Protein 4K0U (pdb70)

Organism: Dickeya dadantii (strain 3937) (NCBI:txid198628)

Solvent-accessible surface area: 6040 Å² total; per-residue (Å²): 124,78,17,106,71,19,20,43,12,0,0,2,0,9,1,0,0,38,6,0,54,61,38,24,133,61,109,101,18,43,85,48,35,22,0,43,116,0,0,50,61,19,0,87,150,94,70,26,94,41,54,140,15,148,59,2,66,112,57,4,63,85,32,12,71,15,2,77,163,30,72,39,87,102,80,67,2,14,80,26,0,58,194,46,0,70,64,0,17,88,34,12,210,131,76,201,28,29,158,120,0,26,56,18,2,63,66,13,81,165

Secondary structure (DSSP, 8-state):
--HHHHHHHHHHHHHHHHHHHHTS--TTS--HHHHHHHHHHHHHHTT--GGG-TTHHHHHHHHHHHHHTS-S-HHHHHHHHHHHTHHHHHHHTT-/-HHHHHHHHHHHH--

InterPro domains:
  IPR005699 Chaperone lipoprotein, PulS/OutS [TIGR01004] (12-129)
  IPR019114 Chaperone lipoprotein, PulS/OutS-like [PF09691] (18-127)
  IPR038432 PulS/OutS-like superfamily [G3DSA:1.20.58.1630] (38-133)

Foldseek 3Di:
DDPVVLLVVLLVLLLLLVLCVPLVVPVVDDDSVLSNVLSLVVCVVVVHDCVPNPCNSVVSVVVNVCVVVVPPDSVVSNVVSVPPNVVSRVSSVPD/DVVVVVVVVVVVVPD

Sequence (110 aa):
VPANEQISQLASLVAASKYLRVQCERSDLPDDGTILKTAVNVAVQKGWDTGRYQSLPQLSENLYQGLLKDGTPKATQCSSFNRTMTPFLDAMRTVRTFRQVQSSISDFYD

B-factor: mean 51.78, std 19.13, range [22.15, 130.84]

CATH classification: 1.20.58.1630

GO terms:
  GO:0009279 cell outer membrane (C, IDA)
  GO:0016485 protein processing (P, IDA)
  GO:0016485 protein processing (P, IMP)

Nearest PDB structures (foldseek):
  4k0u-assembly1_A  TM=1.011E+00  e=1.714E-13  Dickeya dadantii 3937
  4a56-assembly1_A-2  TM=9.597E-01  e=1.190E-06  Klebsiella oxytoca
  6hcg-assembly1_P  TM=9.494E-01  e=1.650E-06  Klebsiella pneumoniae
  3sol-assembly1_A  TM=9.370E-01  e=1.628E-05  Escherichia coli O157:H7

Structure (mmCIF, N/CA/C/O backbone):
data_4K0U
#
_entry.id   4K0U
#
_cell.length_a   53.602
_cell.length_b   53.602
_cell.length_c   142.441
_cell.angle_alpha   90.00
_cell.angle_beta   90.00
_cell.angle_gamma   120.00
#
_symmetry.space_group_name_H-M   'P 65 2 2'
#
loop_
_entity.id
_entity.type
_entity.pdbx_description
1 polymer 'Lipoprotein OutS'
2 polymer 'Type II secretion system protein D'
3 water water
#
loop_
_atom_site.group_PDB
_atom_site.id
_atom_site.type_symbol
_atom_site.label_atom_id
_atom_site.label_alt_id
_atom_site.label_comp_id
_atom_site.label_asym_id
_atom_site.label_entity_id
_atom_site.label_seq_id
_atom_site.pdbx_PDB_ins_code
_atom_site.Cartn_x
_atom_site.Cartn_y
_atom_site.Cartn_z
_atom_site.occupancy
_atom_site.B_iso_or_equiv
_atom_site.auth_seq_id
_atom_site.auth_comp_id
_atom_site.auth_asym_id
_atom_site.auth_atom_id
_atom_site.pdbx_PDB_model_num
ATOM 1 N N . VAL A 1 11 ? 2.494 -33.388 3.540 1.00 101.19 38 VAL A N 1
ATOM 2 C CA . VAL A 1 11 ? 2.238 -31.933 3.247 1.00 91.25 38 VAL A CA 1
ATOM 3 C C . VAL A 1 11 ? 1.826 -31.731 1.770 1.00 79.33 38 VAL A C 1
ATOM 4 O O . VAL A 1 11 ? 2.658 -31.398 0.935 1.00 74.72 38 VAL A O 1
ATOM 8 N N . PRO A 1 12 ? 0.527 -31.937 1.449 1.00 79.19 39 PRO A N 1
ATOM 9 C CA . PRO A 1 12 ? 0.084 -32.000 0.044 1.00 81.35 39 PRO A CA 1
ATOM 10 C C . PRO A 1 12 ? 0.218 -30.662 -0.713 1.00 87.31 39 PRO A C 1
ATOM 11 O O . PRO A 1 12 ? 0.085 -29.585 -0.115 1.00 90.68 39 PRO A O 1
ATOM 15 N N . ALA A 1 13 ? 0.475 -30.739 -2.016 1.00 82.08 40 ALA A N 1
AT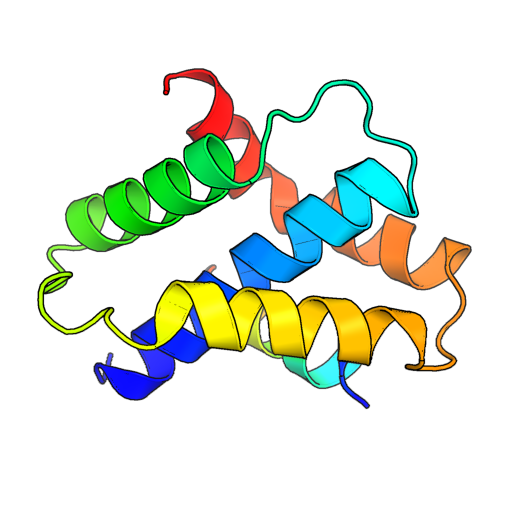OM 16 C CA . ALA A 1 13 ? 0.837 -29.553 -2.810 1.00 84.64 40 ALA A CA 1
ATOM 17 C C . ALA A 1 13 ? -0.120 -28.369 -2.656 1.00 81.73 40 ALA A C 1
ATOM 18 O O . ALA A 1 13 ? 0.304 -27.217 -2.570 1.00 76.38 40 ALA A O 1
ATOM 20 N N . ASN A 1 14 ? -1.411 -28.656 -2.635 1.00 79.76 41 ASN A N 1
ATOM 21 C CA . ASN A 1 14 ? -2.418 -27.599 -2.562 1.00 77.81 41 ASN A CA 1
ATOM 22 C C . ASN A 1 14 ? -2.393 -26.851 -1.228 1.00 73.00 41 ASN A C 1
ATOM 23 O O . ASN A 1 14 ? -2.710 -25.658 -1.160 1.00 66.28 41 ASN A O 1
ATOM 28 N N . GLU A 1 15 ? -1.995 -27.547 -0.172 1.00 69.01 42 GLU A N 1
ATOM 29 C CA . GLU A 1 15 ? -1.881 -26.921 1.137 1.00 72.47 42 GLU A CA 1
ATOM 30 C C . GLU A 1 15 ? -0.553 -26.192 1.221 1.00 60.69 42 GLU A C 1
ATOM 31 O O . GLU A 1 15 ? -0.452 -25.121 1.820 1.00 65.04 42 GLU A O 1
ATOM 37 N N . GLN A 1 16 ? 0.469 -26.762 0.612 1.00 54.63 43 GLN A N 1
ATOM 38 C CA . GLN A 1 16 ? 1.710 -26.045 0.488 1.00 53.28 43 GLN A CA 1
ATOM 39 C C . GLN A 1 16 ? 1.408 -24.643 -0.085 1.00 54.29 43 GLN A C 1
ATOM 40 O O . GLN A 1 16 ? 1.952 -23.644 0.388 1.00 48.02 43 GLN A O 1
ATOM 46 N N . ILE A 1 17 ? 0.530 -24.596 -1.095 1.00 49.77 44 ILE A N 1
ATOM 47 C CA . ILE A 1 17 ? 0.186 -23.355 -1.808 1.00 51.34 44 ILE A CA 1
ATOM 48 C C . ILE A 1 17 ? -0.657 -22.432 -0.943 1.00 45.47 44 ILE A C 1
ATOM 49 O O . ILE A 1 17 ? -0.393 -21.239 -0.905 1.00 45.40 44 ILE A O 1
ATOM 54 N N . SER A 1 18 ? -1.686 -22.954 -0.285 1.00 42.65 45 SER A N 1
ATOM 55 C CA . SER A 1 18 ? -2.463 -22.138 0.650 1.00 45.67 45 SER A CA 1
ATOM 56 C C . SER A 1 18 ? -1.603 -21.458 1.732 1.00 41.45 45 SER A C 1
ATOM 57 O O . SER A 1 18 ? -1.808 -20.297 2.105 1.00 41.78 45 SER A O 1
ATOM 60 N N . GLN A 1 19 ? -0.677 -22.240 2.264 1.00 41.80 46 GLN A N 1
ATOM 61 C CA . GLN A 1 19 ? 0.163 -21.812 3.346 1.00 44.56 46 GLN A CA 1
ATOM 62 C C . GLN A 1 19 ? 1.063 -20.690 2.850 1.00 46.59 46 GLN A C 1
ATOM 63 O O . GLN A 1 19 ? 1.002 -19.566 3.380 1.00 48.17 46 GLN A O 1
ATOM 69 N N . LEU A 1 20 ? 1.860 -20.985 1.817 1.00 45.06 47 LEU A N 1
ATOM 70 C CA . LEU A 1 20 ? 2.765 -19.987 1.220 1.00 45.41 47 LEU A CA 1
ATOM 71 C C . LEU A 1 20 ? 2.030 -18.732 0.781 1.00 38.25 47 LEU A C 1
ATOM 72 O O . LEU A 1 20 ? 2.491 -17.605 1.016 1.00 43.30 47 LEU A O 1
ATOM 77 N N . ALA A 1 21 ? 0.868 -18.900 0.171 1.00 42.51 48 ALA A N 1
ATOM 78 C CA . ALA A 1 21 ? 0.085 -17.725 -0.276 1.00 40.79 48 ALA A CA 1
ATOM 79 C C . ALA A 1 21 ? -0.425 -16.892 0.899 1.00 45.03 48 ALA A C 1
ATOM 80 O O . ALA A 1 21 ? -0.667 -15.671 0.773 1.00 41.86 48 ALA A O 1
ATOM 82 N N . SER A 1 22 ? -0.678 -17.585 2.009 1.00 40.24 49 SER A N 1
ATOM 83 C CA . SER A 1 22 ? -1.065 -16.905 3.231 1.00 38.90 49 SER A CA 1
ATOM 84 C C . SER A 1 22 ? 0.087 -16.061 3.761 1.00 32.61 49 SER A C 1
ATOM 85 O O . SER A 1 22 ? -0.110 -14.928 4.189 1.00 37.40 49 SER A O 1
ATOM 88 N N . LEU A 1 23 ? 1.301 -16.582 3.681 1.00 32.81 50 LEU A N 1
ATOM 89 C CA . LEU A 1 23 ? 2.482 -15.835 4.117 1.00 31.94 50 LEU A CA 1
ATOM 90 C C . LEU A 1 23 ? 2.770 -14.668 3.227 1.00 33.15 50 LEU A C 1
ATOM 91 O O . LEU A 1 23 ? 3.193 -13.562 3.648 1.00 28.07 50 LEU A O 1
ATOM 96 N N . VAL A 1 24 ? 2.558 -14.904 1.933 1.00 38.36 51 VAL A N 1
ATOM 97 C CA . VAL A 1 24 ? 2.734 -13.809 0.966 1.00 34.63 51 VAL A CA 1
ATOM 98 C C . VAL A 1 24 ? 1.691 -12.728 1.183 1.00 30.48 51 VAL A C 1
ATOM 99 O O . VAL A 1 24 ? 2.032 -11.560 1.209 1.00 31.28 51 VAL A O 1
ATOM 103 N N . ALA A 1 25 ? 0.412 -13.107 1.281 1.00 31.88 52 ALA A N 1
ATOM 104 C CA . ALA A 1 25 ? -0.653 -12.140 1.446 1.00 29.10 52 ALA A CA 1
ATOM 105 C C . ALA A 1 25 ? -0.488 -11.320 2.744 1.00 32.79 52 ALA A C 1
ATOM 106 O O . ALA A 1 25 ? -0.683 -10.071 2.758 1.00 33.90 52 ALA A O 1
ATOM 108 N N . ALA A 1 26 ? -0.103 -12.008 3.831 1.00 32.09 53 ALA A N 1
ATOM 109 C CA . ALA A 1 26 ? 0.046 -11.336 5.148 1.00 30.83 53 ALA A CA 1
ATOM 110 C C . ALA A 1 26 ? 1.212 -10.348 5.135 1.00 29.13 53 ALA A C 1
ATOM 111 O O . ALA A 1 26 ? 1.145 -9.254 5.722 1.00 32.63 53 ALA A O 1
ATOM 113 N N . SER A 1 27 ? 2.271 -10.703 4.410 1.00 29.88 54 SER A N 1
ATOM 114 C CA . SER A 1 27 ? 3.430 -9.796 4.268 1.00 32.24 54 SER A CA 1
ATOM 115 C C . SER A 1 27 ? 3.097 -8.531 3.486 1.00 36.31 54 SER A C 1
ATOM 116 O O . SER A 1 27 ? 3.605 -7.450 3.779 1.00 33.64 54 SER A O 1
ATOM 119 N N . LYS A 1 28 ? 2.227 -8.677 2.488 1.00 33.07 55 LYS A N 1
ATOM 120 C CA . LYS A 1 28 ? 1.778 -7.540 1.728 1.00 32.78 55 LYS A CA 1
ATOM 121 C C . LYS A 1 28 ? 0.858 -6.705 2.583 1.00 30.50 55 LYS A C 1
ATOM 122 O O . LYS A 1 28 ? 0.946 -5.492 2.565 1.00 28.39 55 LYS A O 1
ATOM 128 N N . TYR A 1 29 ? -0.089 -7.367 3.230 1.00 28.65 56 TYR A N 1
ATOM 129 C CA . TYR A 1 29 ? -0.900 -6.705 4.277 1.00 31.99 56 TYR A CA 1
ATOM 130 C C . TYR A 1 29 ? -0.013 -5.892 5.233 1.00 29.39 56 TYR A C 1
ATOM 131 O O . TYR A 1 29 ? -0.267 -4.706 5.486 1.00 32.76 56 TYR A O 1
ATOM 140 N N . LEU A 1 30 ? 1.041 -6.521 5.740 1.00 29.83 57 LEU A N 1
ATOM 141 C CA . LEU A 1 30 ? 1.979 -5.778 6.630 1.00 31.12 57 LEU A CA 1
ATOM 142 C C . LEU A 1 30 ? 2.538 -4.542 5.973 1.00 31.37 57 LEU A C 1
ATOM 143 O O . LEU A 1 30 ? 2.583 -3.429 6.530 1.00 30.25 57 LEU A O 1
ATOM 148 N N . ARG A 1 31 ? 2.979 -4.727 4.737 1.00 31.72 58 ARG A N 1
ATOM 149 C CA . ARG A 1 31 ? 3.646 -3.626 4.018 1.00 29.23 58 ARG A CA 1
ATOM 150 C C . ARG A 1 31 ? 2.732 -2.451 3.853 1.00 27.80 58 ARG A C 1
ATOM 151 O O . ARG A 1 31 ? 3.118 -1.267 4.108 1.00 26.87 58 ARG A O 1
ATOM 159 N N . VAL A 1 32 ? 1.503 -2.755 3.460 1.00 28.16 59 VAL A N 1
ATOM 160 C CA . VAL A 1 32 ? 0.601 -1.724 3.061 1.00 31.59 59 VAL A CA 1
ATOM 161 C C . VAL A 1 32 ? -0.336 -1.304 4.184 1.00 32.45 59 VAL A C 1
ATOM 162 O O . VAL A 1 32 ? -0.471 -0.134 4.456 1.00 32.71 59 VAL A O 1
ATOM 166 N N . GLN A 1 33 ? -1.058 -2.246 4.777 1.00 35.96 60 GLN A N 1
ATOM 167 C CA . GLN A 1 33 ? -2.016 -1.846 5.823 1.00 41.88 60 GLN A CA 1
ATOM 168 C C . GLN A 1 33 ? -1.298 -1.420 7.148 1.00 40.40 60 GLN A C 1
ATOM 169 O O . GLN A 1 33 ? -1.643 -0.404 7.775 1.00 43.25 60 GLN A O 1
ATOM 175 N N . CYS A 1 34 ? -0.273 -2.156 7.529 1.00 36.62 61 CYS A N 1
ATOM 176 C CA . CYS A 1 34 ? 0.513 -1.815 8.734 1.00 37.82 61 CYS A CA 1
ATOM 177 C C . CYS A 1 34 ? 1.746 -0.957 8.491 1.00 36.16 61 CYS A C 1
ATOM 178 O O . CYS A 1 34 ? 2.542 -0.700 9.399 1.00 36.13 61 CYS A O 1
ATOM 181 N N . GLU A 1 35 ? 1.917 -0.453 7.279 1.00 32.94 62 GLU A N 1
ATOM 182 C CA . GLU A 1 35 ? 2.987 0.448 7.009 1.00 27.06 62 GLU A CA 1
ATOM 183 C C . GLU A 1 35 ? 4.348 -0.100 7.356 1.00 25.63 62 GLU A C 1
ATOM 184 O O . GLU A 1 35 ? 5.267 0.632 7.765 1.00 26.21 62 GLU A O 1
ATOM 190 N N . ARG A 1 36 ? 4.534 -1.369 7.125 1.00 29.26 63 ARG A N 1
ATOM 191 C CA . ARG A 1 36 ? 5.874 -1.929 7.206 1.00 29.62 63 ARG A CA 1
ATOM 192 C C . ARG A 1 36 ? 6.703 -1.604 5.990 1.00 32.04 63 ARG A C 1
ATOM 193 O O . ARG A 1 36 ? 6.984 -2.485 5.169 1.00 33.91 63 ARG A O 1
ATOM 201 N N . SER A 1 37 ? 7.147 -0.348 5.970 1.00 34.86 64 SER A N 1
ATOM 202 C CA . SER A 1 37 ? 7.930 0.267 4.951 1.00 36.49 64 SER A CA 1
ATOM 203 C C . SER A 1 37 ? 9.305 -0.306 4.855 1.00 41.53 64 SER A C 1
ATOM 204 O O . SER A 1 37 ? 10.053 0.026 3.929 1.00 37.29 64 SER A O 1
ATOM 207 N N . ASP A 1 38 ? 9.625 -1.216 5.763 1.00 35.80 65 ASP A N 1
ATOM 208 C CA . ASP A 1 38 ? 10.881 -1.904 5.712 1.00 33.91 65 ASP A CA 1
ATOM 209 C C . ASP A 1 38 ? 10.831 -3.184 4.846 1.00 32.71 65 ASP A C 1
ATOM 210 O O . ASP A 1 38 ? 11.856 -3.758 4.543 1.00 29.86 65 ASP A O 1
ATOM 215 N N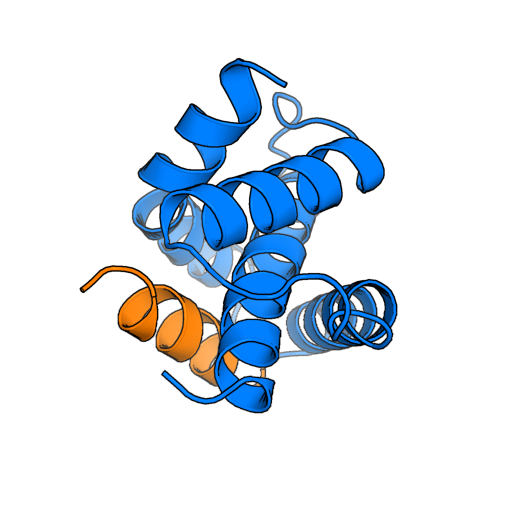 . LEU A 1 39 ? 9.641 -3.652 4.505 1.00 32.58 66 LEU A N 1
ATOM 216 C CA . LEU A 1 39 ? 9.431 -4.837 3.712 1.00 33.96 66 LEU A CA 1
ATOM 217 C C . LEU A 1 39 ? 9.515 -4.573 2.155 1.00 36.79 66 LEU A C 1
ATOM 218 O O . LEU A 1 39 ? 9.101 -3.526 1.672 1.00 30.39 66 LEU A O 1
ATOM 223 N N . PRO A 1 40 ? 10.007 -5.553 1.394 1.00 36.50 67 PRO A N 1
ATOM 224 C CA . PRO A 1 40 ? 10.250 -5.340 -0.012 1.00 39.33 67 PRO A CA 1
ATOM 225 C C . PRO A 1 40 ? 9.026 -5.631 -0.895 1.00 38.79 67 PRO A C 1
ATOM 226 O O . PRO A 1 40 ? 7.900 -5.958 -0.421 1.00 33.91 67 PRO A O 1
ATOM 230 N N . ASP A 1 41 ? 9.294 -5.557 -2.194 1.00 36.55 68 ASP A N 1
ATOM 231 C CA . ASP A 1 41 ? 8.282 -5.672 -3.256 1.00 32.88 68 ASP A CA 1
ATOM 232 C C . ASP A 1 41 ? 7.676 -7.053 -3.324 1.00 28.19 68 ASP A C 1
ATOM 233 O O . ASP A 1 41 ? 8.286 -7.956 -2.832 1.00 29.24 68 ASP A O 1
ATOM 238 N N . ASP A 1 42 ? 6.524 -7.225 -3.991 1.00 27.93 69 ASP A N 1
ATOM 239 C CA . ASP A 1 42 ? 5.832 -8.522 -4.115 1.00 28.90 69 ASP A CA 1
ATOM 240 C C . ASP A 1 42 ? 6.588 -9.625 -4.717 1.00 31.73 69 ASP A C 1
ATOM 241 O O . ASP A 1 42 ? 6.336 -10.785 -4.397 1.00 33.17 69 ASP A O 1
ATOM 246 N N . GLY A 1 43 ? 7.537 -9.297 -5.579 1.00 37.93 70 GLY A N 1
ATOM 247 C CA . GLY A 1 43 ? 8.347 -10.338 -6.230 1.00 33.84 70 GLY A CA 1
ATOM 248 C C . GLY A 1 43 ? 9.351 -10.944 -5.279 1.00 33.57 70 GLY A C 1
ATOM 249 O O . GLY A 1 43 ? 9.520 -12.141 -5.258 1.00 31.41 70 GLY A O 1
ATOM 250 N N . THR A 1 44 ? 10.020 -10.115 -4.503 1.00 32.00 71 THR A N 1
ATOM 251 C CA . THR A 1 44 ? 10.936 -10.625 -3.441 1.00 35.41 71 THR A CA 1
ATOM 252 C C . THR A 1 44 ? 10.167 -11.431 -2.391 1.00 35.50 71 THR A C 1
ATOM 253 O O . THR A 1 44 ? 10.632 -12.451 -1.879 1.00 38.88 71 THR A O 1
ATOM 257 N N . ILE A 1 45 ? 8.952 -10.974 -2.106 1.00 35.02 72 ILE A N 1
ATOM 258 C CA . ILE A 1 45 ? 8.123 -11.695 -1.190 1.00 32.97 72 ILE A CA 1
ATOM 259 C C . ILE A 1 45 ? 7.813 -13.073 -1.744 1.00 36.45 72 ILE A C 1
ATOM 260 O O . ILE A 1 45 ? 7.936 -14.062 -1.023 1.00 33.68 72 ILE A O 1
ATOM 265 N N . LEU A 1 46 ? 7.479 -13.161 -3.035 1.00 40.12 73 LEU A N 1
ATOM 266 C CA . LEU A 1 46 ? 7.227 -14.480 -3.671 1.00 38.03 73 LEU A CA 1
ATOM 267 C C . LEU A 1 46 ? 8.455 -15.388 -3.725 1.00 35.12 73 LEU A C 1
ATOM 268 O O . LEU A 1 46 ? 8.365 -16.578 -3.473 1.00 36.93 73 LEU A O 1
ATOM 273 N N . LYS A 1 47 ? 9.582 -14.808 -4.096 1.00 41.25 74 LYS A N 1
ATOM 274 C CA . LYS A 1 47 ? 10.911 -15.448 -4.045 1.00 44.53 74 LYS A CA 1
ATOM 275 C C . LYS A 1 47 ? 11.161 -16.130 -2.695 1.00 45.44 74 LYS A C 1
ATOM 276 O O . LYS A 1 47 ? 11.618 -17.272 -2.619 1.00 48.08 74 LYS A O 1
ATOM 282 N N . THR A 1 48 ? 10.879 -15.404 -1.614 1.00 45.42 75 THR A N 1
ATOM 283 C CA . THR A 1 48 ? 11.124 -15.925 -0.259 1.00 41.41 75 THR A CA 1
ATOM 284 C C . THR A 1 48 ? 10.281 -17.166 -0.027 1.00 38.71 75 THR A C 1
ATOM 285 O O . THR A 1 48 ? 10.748 -18.206 0.433 1.00 39.34 75 THR A O 1
ATOM 289 N N . ALA A 1 49 ? 9.022 -17.069 -0.384 1.00 38.84 76 ALA A N 1
ATOM 290 C CA . ALA A 1 49 ? 8.132 -18.165 -0.146 1.00 38.03 76 ALA A CA 1
ATOM 291 C C . ALA A 1 49 ? 8.614 -19.388 -0.904 1.00 42.16 76 ALA A C 1
ATOM 292 O O . ALA A 1 49 ? 8.571 -20.511 -0.431 1.00 36.10 76 ALA A O 1
ATOM 294 N N . VAL A 1 50 ? 9.050 -19.151 -2.123 1.00 45.32 77 VAL A N 1
ATOM 295 C CA . VAL A 1 50 ? 9.550 -20.241 -2.938 1.00 49.46 77 VAL A CA 1
ATOM 296 C C . VAL A 1 50 ? 10.805 -20.816 -2.323 1.00 45.26 77 VAL A C 1
ATOM 297 O O . VAL A 1 50 ? 10.939 -22.023 -2.246 1.00 48.84 77 VAL A O 1
ATOM 301 N N . ASN A 1 51 ? 11.723 -19.950 -1.893 1.00 49.39 78 ASN A N 1
ATOM 302 C CA . ASN A 1 51 ? 12.948 -20.402 -1.212 1.00 46.95 78 ASN A CA 1
ATOM 303 C C . ASN A 1 51 ? 12.652 -21.247 -0.009 1.00 51.38 78 ASN A C 1
ATOM 304 O O . ASN A 1 51 ? 13.334 -22.217 0.270 1.00 49.20 78 ASN A O 1
ATOM 309 N N . VAL A 1 52 ? 11.626 -20.822 0.705 1.00 52.16 79 VAL A N 1
ATOM 310 C CA . VAL A 1 52 ? 11.150 -21.473 1.909 1.00 59.85 79 VAL A CA 1
ATOM 311 C C . VAL A 1 52 ? 10.559 -22.882 1.635 1.00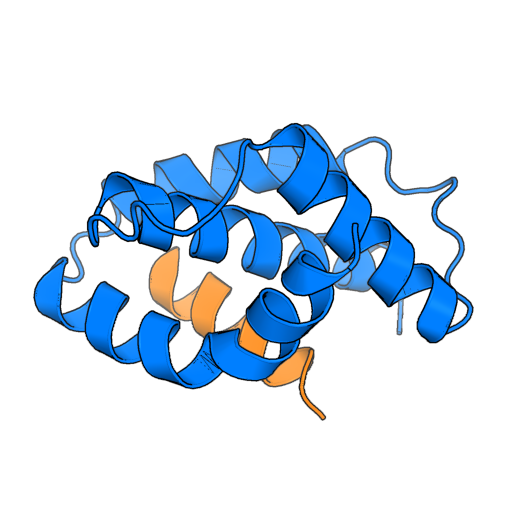 57.85 79 VAL A C 1
ATOM 312 O O . VAL A 1 52 ? 10.757 -23.824 2.392 1.00 57.76 79 VAL A O 1
ATOM 316 N N . ALA A 1 53 ? 9.830 -23.029 0.550 1.00 57.64 80 ALA A N 1
ATOM 317 C CA . ALA A 1 53 ? 9.340 -24.336 0.189 1.00 58.01 80 ALA A CA 1
ATOM 318 C C . ALA A 1 53 ? 10.531 -25.251 -0.208 1.00 61.30 80 ALA A C 1
ATOM 319 O O . ALA A 1 53 ? 10.542 -26.429 0.102 1.00 66.34 80 ALA A O 1
ATOM 321 N N . VAL A 1 54 ? 11.533 -24.703 -0.877 1.00 55.01 81 VAL A N 1
ATOM 322 C CA . VAL A 1 54 ? 12.739 -25.444 -1.232 1.00 60.52 81 VAL A CA 1
ATOM 323 C C . VAL A 1 54 ? 13.514 -25.899 0.001 1.00 68.84 81 VAL A C 1
ATOM 324 O O . VAL A 1 54 ? 13.982 -27.037 0.062 1.00 71.54 81 VAL A O 1
ATOM 328 N N . GLN A 1 55 ? 13.649 -25.013 0.982 1.00 74.75 82 GLN A N 1
ATOM 329 C CA . GLN A 1 55 ? 14.245 -25.372 2.273 1.00 78.82 82 GLN A CA 1
ATOM 330 C C . GLN A 1 55 ? 13.564 -26.596 2.839 1.00 80.98 82 GLN A C 1
ATOM 331 O O . GLN A 1 55 ? 14.157 -27.305 3.634 1.00 95.20 82 GLN A O 1
ATOM 337 N N . LYS A 1 56 ? 12.294 -26.795 2.488 1.00 78.92 83 LYS A N 1
ATOM 338 C CA . LYS A 1 56 ? 11.526 -27.948 2.939 1.00 70.04 83 LYS A CA 1
ATOM 339 C C . LYS A 1 56 ? 11.558 -29.103 1.951 1.00 69.58 83 LYS A C 1
ATOM 340 O O . LYS A 1 56 ? 10.884 -30.089 2.165 1.00 63.65 83 LYS A O 1
ATOM 346 N N . GLY A 1 57 ? 12.350 -28.986 0.886 1.00 73.90 84 GLY A N 1
ATOM 347 C CA . GLY A 1 57 ? 12.297 -29.922 -0.240 1.00 73.71 84 GLY A CA 1
ATOM 348 C C . GLY A 1 57 ? 10.889 -30.092 -0.775 1.00 75.80 84 GLY A C 1
ATOM 349 O O . GLY A 1 57 ? 10.318 -31.176 -0.689 1.00 87.68 84 GLY A O 1
ATOM 350 N N . T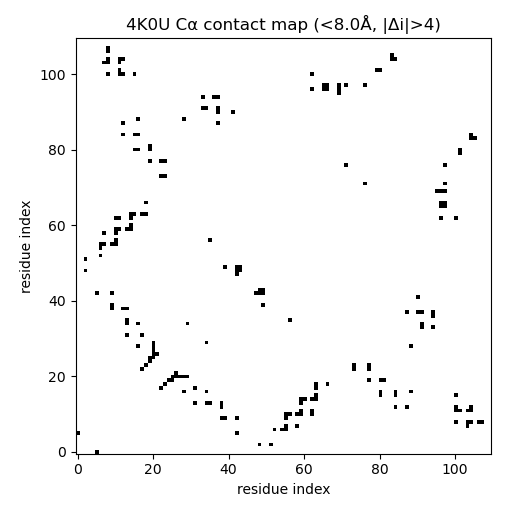RP A 1 58 ? 10.321 -29.011 -1.296 1.00 72.24 85 TRP A N 1
ATOM 351 C CA . TRP A 1 58 ? 8.983 -29.020 -1.886 1.00 71.29 85 TRP A CA 1
ATOM 352 C C . TRP A 1 58 ? 9.112 -28.721 -3.376 1.00 68.11 85 TRP A C 1
ATOM 353 O O . TRP A 1 58 ? 9.997 -27.968 -3.807 1.00 72.38 85 TRP A O 1
ATOM 364 N N . ASP A 1 59 ? 8.212 -29.300 -4.157 1.00 66.89 86 ASP A N 1
ATOM 365 C CA . ASP A 1 59 ? 8.234 -29.142 -5.599 1.00 66.84 86 ASP A CA 1
ATOM 366 C C . ASP A 1 59 ? 7.544 -27.834 -6.006 1.00 60.31 86 ASP A C 1
ATOM 367 O O . ASP A 1 59 ? 6.312 -27.717 -6.034 1.00 60.05 86 ASP A O 1
ATOM 372 N N . THR A 1 60 ? 8.345 -26.840 -6.333 1.00 57.35 87 THR A N 1
ATOM 373 C CA . THR A 1 60 ? 7.796 -25.517 -6.549 1.00 65.31 87 THR A CA 1
ATOM 374 C C . THR A 1 60 ? 7.307 -25.342 -7.970 1.00 71.80 87 THR A C 1
ATOM 375 O O . THR A 1 60 ? 6.712 -24.308 -8.331 1.00 63.57 87 THR A O 1
ATOM 379 N N . GLY A 1 61 ? 7.589 -26.366 -8.773 1.00 80.75 88 GLY A N 1
ATOM 380 C CA . GLY A 1 61 ? 7.103 -26.470 -10.129 1.00 76.61 88 GLY A CA 1
ATOM 381 C C . GLY A 1 61 ? 5.597 -26.574 -10.167 1.00 78.01 88 GLY A C 1
ATOM 382 O O . GLY A 1 61 ? 4.989 -26.327 -11.208 1.00 88.90 88 GLY A O 1
ATOM 383 N N . ARG A 1 62 ? 4.978 -26.914 -9.044 1.00 73.52 89 ARG A N 1
ATOM 384 C CA . ARG A 1 62 ? 3.515 -26.915 -8.970 1.00 72.22 89 ARG A CA 1
ATOM 385 C C . ARG A 1 62 ? 2.892 -25.578 -8.475 1.00 60.80 89 ARG A C 1
ATOM 386 O O . ARG A 1 62 ? 1.693 -25.515 -8.223 1.00 45.06 89 ARG A O 1
ATOM 394 N N . TYR A 1 63 ? 3.686 -24.509 -8.398 1.00 60.66 90 TYR A N 1
ATOM 395 C CA . TYR A 1 63 ? 3.223 -23.241 -7.785 1.00 61.81 90 TYR A CA 1
ATOM 396 C C . TYR A 1 63 ? 2.710 -22.201 -8.787 1.00 62.47 90 TYR A C 1
ATOM 397 O O . TYR A 1 63 ? 2.930 -20.998 -8.629 1.00 51.87 90 TYR A O 1
ATOM 406 N N . GLN A 1 64 ? 1.961 -22.684 -9.772 1.00 70.45 91 GLN A N 1
ATOM 407 C CA . GLN A 1 64 ? 1.457 -21.863 -10.869 1.00 66.53 91 GLN A CA 1
ATOM 408 C C . GLN A 1 64 ? 0.438 -20.854 -10.355 1.00 55.80 91 GLN A C 1
ATOM 409 O O . GLN A 1 64 ? 0.470 -19.684 -10.722 1.00 51.04 91 GLN A O 1
ATOM 415 N N . SER A 1 65 ? -0.475 -21.334 -9.521 1.00 50.97 92 SER A N 1
ATOM 416 C CA . SER A 1 65 ? -1.540 -20.524 -8.951 1.00 51.69 92 SER A CA 1
ATOM 417 C C . SER A 1 65 ? -1.096 -19.611 -7.785 1.00 49.62 92 SER A C 1
ATOM 418 O O . SER A 1 65 ? -1.877 -18.780 -7.329 1.00 46.61 92 SER A O 1
ATOM 421 N N . LEU A 1 66 ? 0.157 -19.733 -7.338 1.00 44.10 93 LEU A N 1
ATOM 422 C CA . LEU A 1 66 ? 0.548 -19.150 -6.059 1.00 45.63 93 LEU A CA 1
ATOM 423 C C . LEU A 1 66 ? 0.400 -17.631 -6.082 1.00 42.53 93 LEU A C 1
ATOM 424 O O . LEU A 1 66 ? -0.318 -17.082 -5.253 1.00 43.75 93 LEU A O 1
ATOM 429 N N . PRO A 1 67 ? 1.020 -16.951 -7.076 1.00 47.04 94 PRO A N 1
ATOM 430 C CA . PRO A 1 67 ? 0.911 -15.488 -7.206 1.00 39.92 94 PRO A CA 1
ATOM 431 C C . PRO A 1 67 ? -0.508 -14.963 -7.174 1.00 42.81 94 PRO A C 1
ATOM 432 O O . PRO A 1 67 ? -0.776 -13.989 -6.481 1.00 39.90 94 PRO A O 1
ATOM 436 N N . GLN A 1 68 ? -1.422 -15.627 -7.884 1.00 38.64 95 GLN A N 1
ATOM 437 C CA . GLN A 1 68 ? -2.793 -15.184 -7.951 1.00 41.90 95 GLN A CA 1
ATOM 438 C C . GLN A 1 68 ? -3.569 -15.444 -6.649 1.00 39.23 95 GLN A C 1
ATOM 439 O O . GLN A 1 68 ? -4.444 -14.676 -6.272 1.00 40.83 95 GLN A O 1
ATOM 445 N N . LEU A 1 69 ? -3.322 -16.583 -6.035 1.00 41.93 96 LEU A N 1
ATOM 446 C CA . LEU A 1 69 ? -4.004 -16.902 -4.775 1.00 45.56 96 LEU A CA 1
ATOM 447 C C . LEU A 1 69 ? -3.543 -15.910 -3.710 1.00 43.36 96 LEU A C 1
ATOM 448 O O . LEU A 1 69 ? -4.358 -15.297 -3.062 1.00 42.59 96 LEU A O 1
ATOM 453 N N . SER A 1 70 ? -2.235 -15.729 -3.583 1.00 41.52 97 SER A N 1
ATOM 454 C CA . SER A 1 70 ? -1.696 -14.644 -2.747 1.00 39.70 97 SER A CA 1
ATOM 455 C C . SER A 1 70 ? -2.403 -13.296 -2.897 1.00 41.69 97 SER A C 1
ATOM 456 O O . SER A 1 70 ? -2.803 -12.667 -1.888 1.00 35.73 97 SER A O 1
ATOM 459 N N . GLU A 1 71 ? -2.535 -12.825 -4.142 1.00 40.90 98 GLU A N 1
ATOM 460 C CA . GLU A 1 71 ? -3.196 -11.558 -4.369 1.00 41.62 98 GLU A CA 1
ATOM 461 C C . GLU A 1 71 ? -4.674 -11.671 -4.027 1.00 39.59 98 GLU A C 1
ATOM 462 O O . GLU A 1 71 ? -5.252 -10.695 -3.530 1.00 42.02 98 GLU A O 1
ATOM 468 N N . ASN A 1 72 ? -5.295 -12.824 -4.271 1.00 39.44 99 ASN A N 1
ATOM 469 C CA . ASN A 1 72 ? -6.717 -13.016 -3.868 1.00 40.62 99 ASN A CA 1
ATOM 470 C C . ASN A 1 72 ? -6.925 -13.028 -2.329 1.00 40.04 99 ASN A C 1
ATOM 471 O O . ASN A 1 72 ? -7.907 -12.506 -1.828 1.00 37.70 99 ASN A O 1
ATOM 476 N N . LEU A 1 73 ? -6.022 -13.681 -1.605 1.00 38.96 100 LEU A N 1
ATOM 477 C CA . LEU A 1 73 ? -6.066 -13.643 -0.127 1.00 37.38 100 LEU A CA 1
ATOM 478 C C . LEU A 1 73 ? -5.808 -12.219 0.386 1.00 35.30 100 LEU A C 1
ATOM 479 O O . LEU A 1 73 ? -6.517 -11.764 1.277 1.00 41.75 100 LEU A O 1
ATOM 484 N N . TYR A 1 74 ? -4.847 -11.488 -0.189 1.00 31.81 101 TYR A N 1
ATOM 485 C CA . TYR A 1 74 ? -4.647 -10.083 0.212 1.00 33.05 101 TYR A CA 1
ATOM 486 C C . TYR A 1 74 ? -5.912 -9.223 0.100 1.00 41.94 101 TYR A C 1
ATOM 487 O O . TYR A 1 74 ? -6.259 -8.444 1.038 1.00 36.83 101 TYR A O 1
ATOM 496 N N . GLN A 1 75 ? -6.627 -9.352 -1.021 1.00 39.87 102 GLN A N 1
ATOM 497 C CA . GLN A 1 75 ? -7.856 -8.563 -1.197 1.00 38.76 102 GLN A CA 1
ATOM 498 C C . GLN A 1 75 ? -8.921 -9.046 -0.234 1.00 36.74 102 GLN A C 1
ATOM 499 O O . GLN A 1 75 ? -9.746 -8.249 0.218 1.00 38.84 102 GLN A O 1
ATOM 505 N N . GLY A 1 76 ? -8.932 -10.343 0.074 1.00 34.65 103 GLY A N 1
ATOM 506 C CA . GLY A 1 76 ? -9.888 -10.861 1.085 1.00 40.04 103 GLY A CA 1
ATOM 507 C C . GLY A 1 76 ? -9.661 -10.221 2.455 1.00 40.98 103 GLY A C 1
ATOM 508 O O . GLY A 1 76 ? -10.605 -9.882 3.188 1.00 43.30 103 GLY A O 1
ATOM 509 N N . LEU A 1 77 ? -8.392 -10.072 2.795 1.00 40.25 104 LEU A N 1
ATOM 510 C CA . LEU A 1 77 ? -7.997 -9.463 4.054 1.00 40.14 104 LEU A CA 1
ATOM 511 C C . LEU A 1 77 ? -8.462 -8.030 4.149 1.00 46.16 104 LEU A C 1
ATOM 512 O O . LEU A 1 77 ? -8.836 -7.572 5.235 1.00 40.64 104 LEU A O 1
ATOM 517 N N . LEU A 1 78 ? -8.456 -7.320 3.031 1.00 42.87 105 LEU A N 1
ATOM 518 C CA . LEU A 1 78 ? -8.840 -5.901 3.043 1.00 44.62 105 LEU A CA 1
ATOM 519 C C . LEU A 1 78 ? -10.321 -5.697 3.213 1.00 49.14 105 LEU A C 1
ATOM 520 O O . LEU A 1 78 ? -10.764 -4.613 3.592 1.00 53.65 105 LEU A O 1
ATOM 525 N N . LYS A 1 79 ? -11.111 -6.698 2.892 1.00 47.82 106 LYS A N 1
ATOM 526 C CA . LYS A 1 79 ? -12.517 -6.566 3.102 1.00 53.33 106 LYS A CA 1
ATOM 527 C C . LYS A 1 79 ? -12.996 -7.526 4.176 1.00 51.08 106 LYS A C 1
ATOM 528 O O . LYS A 1 79 ? -14.175 -7.771 4.314 1.00 53.41 106 LYS A O 1
ATOM 534 N N . ASP A 1 80 ? -12.072 -8.024 4.977 1.00 50.90 107 ASP A N 1
ATOM 535 C CA . ASP A 1 80 ? -12.387 -8.995 6.016 1.00 53.78 107 ASP A CA 1
ATOM 536 C C . ASP A 1 80 ? -13.151 -8.405 7.219 1.00 56.73 107 ASP A C 1
ATOM 537 O O . ASP A 1 80 ? -13.826 -9.152 7.918 1.00 55.24 107 ASP A O 1
ATOM 542 N N . GLY A 1 81 ? -13.063 -7.101 7.480 1.00 57.14 108 GLY A N 1
ATOM 543 C CA . GLY A 1 81 ? -13.809 -6.536 8.630 1.00 62.78 108 GLY A CA 1
ATOM 544 C C . GLY A 1 81 ? -13.236 -6.705 10.052 1.00 55.70 108 GLY A C 1
ATOM 545 O O . GLY A 1 81 ? -13.643 -5.976 10.962 1.00 56.39 108 GLY A O 1
ATOM 546 N N . THR A 1 82 ? -12.322 -7.655 10.248 1.00 50.26 109 THR A N 1
ATOM 547 C CA . THR A 1 82 ? -11.394 -7.596 11.393 1.00 47.87 109 THR A CA 1
ATOM 548 C C . THR A 1 82 ? -10.589 -6.338 11.315 1.00 44.49 109 THR A C 1
ATOM 549 O O . THR A 1 82 ? -9.976 -6.087 10.269 1.00 42.97 109 THR A O 1
ATOM 553 N N . PRO A 1 83 ? -10.549 -5.541 12.418 1.00 43.03 110 PRO A N 1
ATOM 554 C CA . PRO A 1 83 ? -9.858 -4.272 12.185 1.00 36.73 110 PRO A CA 1
ATOM 555 C C . PRO A 1 83 ? -8.394 -4.417 11.912 1.00 35.43 110 PRO A C 1
ATOM 556 O O . PRO A 1 83 ? -7.777 -5.447 12.178 1.00 36.03 110 PRO A O 1
ATOM 560 N N . LYS A 1 84 ? -7.838 -3.338 11.398 1.00 32.57 111 LYS A N 1
ATOM 561 C CA . LYS A 1 84 ? -6.503 -3.346 10.953 1.00 35.38 111 LYS A CA 1
ATOM 562 C C . LYS A 1 84 ? -5.591 -3.448 12.156 1.00 36.34 111 LYS A C 1
ATOM 563 O O . LYS A 1 84 ? -4.564 -4.075 12.071 1.00 36.55 111 LYS A O 1
ATOM 569 N N . ALA A 1 85 ? -5.934 -2.764 13.257 1.00 37.51 112 ALA A N 1
ATOM 570 C CA . ALA A 1 85 ? -5.084 -2.777 14.472 1.00 35.24 112 ALA A CA 1
ATOM 571 C C . ALA A 1 85 ? -4.892 -4.195 14.854 1.00 31.73 112 ALA A C 1
ATOM 572 O O . ALA A 1 85 ? -3.790 -4.624 15.101 1.00 36.46 112 ALA A O 1
ATOM 574 N N . THR A 1 86 ? -5.975 -4.964 14.806 1.00 33.68 113 THR A N 1
ATOM 575 C CA . THR A 1 86 ? -5.942 -6.385 15.192 1.00 35.27 113 THR A CA 1
ATOM 576 C C . THR A 1 86 ? -5.165 -7.290 14.240 1.00 38.91 113 THR A C 1
ATOM 577 O O . THR A 1 86 ? -4.393 -8.195 14.673 1.00 33.16 113 THR A O 1
ATOM 581 N N . GLN A 1 87 ? -5.376 -7.064 12.933 1.00 34.79 114 GLN A N 1
ATOM 582 C CA . GLN A 1 87 ? -4.731 -7.924 11.925 1.00 36.04 114 GLN A CA 1
ATOM 583 C C . GLN A 1 87 ? -3.230 -7.667 11.998 1.00 28.41 114 GLN A C 1
ATOM 584 O O . GLN A 1 87 ? -2.427 -8.586 11.965 1.00 33.33 114 GLN A O 1
ATOM 590 N N . CYS A 1 88 ? -2.860 -6.401 12.130 1.00 30.35 115 CYS A N 1
ATOM 591 C CA . CYS A 1 88 ? -1.447 -6.000 12.273 1.00 33.32 115 CYS A CA 1
ATOM 592 C C . CYS A 1 88 ? -0.752 -6.538 13.530 1.00 30.58 115 CYS A C 1
ATOM 593 O O . CYS A 1 88 ? 0.426 -6.870 13.496 1.00 29.58 115 CYS A O 1
ATOM 596 N N . SER A 1 89 ? -1.460 -6.587 14.650 1.00 32.38 116 SER A N 1
ATOM 597 C CA . SER A 1 89 ? -0.852 -7.138 15.925 1.00 31.70 116 SER A CA 1
ATOM 598 C C . SER A 1 89 ? -0.593 -8.634 15.670 1.00 30.05 116 SER A C 1
ATOM 599 O O . SER A 1 89 ? 0.478 -9.219 15.962 1.00 34.25 116 SER A O 1
ATOM 602 N N . SER A 1 90 ? -1.560 -9.253 15.035 1.00 28.87 117 SER A N 1
ATOM 603 C CA . SER A 1 90 ? -1.460 -10.661 14.797 1.00 30.83 117 SER A CA 1
ATOM 604 C C . SER A 1 90 ? -0.296 -11.015 13.873 1.00 30.76 117 SER A C 1
ATOM 605 O O . SER A 1 90 ? 0.583 -11.851 14.226 1.00 32.45 117 SER A O 1
ATOM 608 N N . PHE A 1 91 ? -0.228 -10.295 12.749 1.00 32.17 118 PHE A N 1
ATOM 609 C CA . PHE A 1 91 ? 0.759 -10.606 11.685 1.00 32.53 118 PHE A CA 1
ATOM 610 C C . PHE A 1 91 ? 2.149 -10.169 12.071 1.00 29.39 118 PHE A C 1
ATOM 611 O O . PHE A 1 91 ? 3.140 -10.896 11.900 1.00 32.96 118 PHE A O 1
ATOM 619 N N . ASN A 1 92 ? 2.244 -8.996 12.666 1.00 33.00 119 ASN A N 1
ATOM 620 C CA . ASN A 1 92 ? 3.547 -8.569 13.185 1.00 30.56 119 ASN A CA 1
ATOM 621 C C . ASN A 1 92 ? 4.269 -9.533 14.080 1.00 30.77 119 ASN A C 1
ATOM 622 O O . ASN A 1 92 ? 5.509 -9.576 14.074 1.00 33.73 119 ASN A O 1
ATOM 627 N N . ARG A 1 93 ? 3.496 -10.276 14.866 1.00 38.37 120 ARG A N 1
ATOM 628 C CA . ARG A 1 93 ? 3.991 -11.314 15.758 1.00 41.71 120 ARG A CA 1
ATOM 629 C C . ARG A 1 93 ? 4.223 -12.641 15.000 1.00 38.95 120 ARG A C 1
ATOM 630 O O . ARG A 1 93 ? 5.296 -13.212 15.136 1.00 37.71 120 ARG A O 1
ATOM 638 N N . THR A 1 94 ? 3.263 -13.133 14.213 1.00 39.28 121 THR A N 1
ATOM 639 C CA . THR A 1 94 ? 3.419 -14.504 13.665 1.00 40.58 121 THR A CA 1
ATOM 640 C C . THR A 1 94 ? 4.37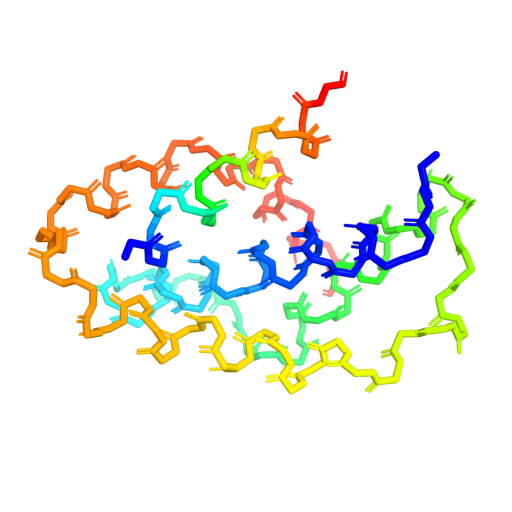0 -14.616 12.474 1.00 39.76 121 THR A C 1
ATOM 641 O O . THR A 1 94 ? 4.836 -15.698 12.156 1.00 38.23 121 THR A O 1
ATOM 645 N N . MET A 1 95 ? 4.697 -13.479 11.871 1.00 41.09 122 MET A N 1
ATOM 646 C CA . MET A 1 95 ? 5.355 -13.446 10.563 1.00 41.34 122 MET A CA 1
ATOM 647 C C . MET A 1 95 ? 6.855 -13.342 10.681 1.00 44.38 122 MET A C 1
ATOM 648 O O . MET A 1 95 ? 7.569 -13.493 9.718 1.00 44.53 122 MET A O 1
ATOM 653 N N . THR A 1 96 ? 7.342 -13.141 11.893 1.00 46.56 123 THR A N 1
ATOM 654 C CA . THR A 1 96 ? 8.747 -12.853 12.132 1.00 41.38 123 THR A CA 1
ATOM 655 C C . THR A 1 96 ? 9.786 -13.757 11.457 1.00 37.11 123 THR A C 1
ATOM 656 O O . THR A 1 96 ? 10.756 -13.248 10.931 1.00 37.12 123 THR A O 1
ATOM 660 N N . PRO A 1 97 ? 9.625 -15.088 11.503 1.00 38.74 124 PRO A N 1
ATOM 661 C CA . PRO A 1 97 ? 10.601 -15.984 10.809 1.00 37.88 124 PRO A CA 1
ATOM 662 C C . PRO A 1 97 ? 10.637 -15.783 9.272 1.00 40.55 124 PRO A C 1
ATOM 663 O O . PRO A 1 97 ? 11.705 -15.794 8.657 1.00 40.66 124 PRO A O 1
ATOM 667 N N . PHE A 1 98 ? 9.463 -15.627 8.677 1.00 39.12 125 PHE A N 1
ATOM 668 C CA . PHE A 1 98 ? 9.341 -15.291 7.228 1.00 40.31 125 PHE A CA 1
ATOM 669 C C . PHE A 1 98 ? 10.021 -13.998 6.836 1.00 38.82 125 PHE A C 1
ATOM 670 O O . PHE A 1 98 ? 10.781 -13.936 5.845 1.00 36.96 125 PHE A O 1
ATOM 678 N N . LEU A 1 99 ? 9.797 -12.973 7.649 1.00 35.43 126 LEU A N 1
ATOM 679 C CA . LEU A 1 99 ? 10.376 -11.687 7.398 1.00 37.11 126 LEU A CA 1
ATOM 680 C C . LEU A 1 99 ? 11.892 -11.697 7.590 1.00 40.48 126 LEU A C 1
ATOM 681 O O . LEU A 1 99 ? 12.618 -11.009 6.885 1.00 41.86 126 LEU A O 1
ATOM 686 N N . ASP A 1 100 ? 12.374 -12.436 8.573 1.00 42.55 127 ASP A N 1
ATOM 687 C CA . ASP A 1 100 ? 13.806 -12.712 8.679 1.00 45.50 127 ASP A CA 1
ATOM 688 C C . ASP A 1 100 ? 14.320 -13.400 7.363 1.00 43.60 127 ASP A C 1
ATOM 689 O O . ASP A 1 100 ? 15.371 -13.072 6.847 1.00 39.95 127 ASP A O 1
ATOM 694 N N . ALA A 1 101 ? 13.581 -14.392 6.879 1.00 42.96 128 ALA A N 1
ATOM 695 C CA . ALA A 1 101 ? 13.911 -15.056 5.605 1.00 49.81 128 ALA A CA 1
ATOM 696 C C . ALA A 1 101 ? 14.093 -14.032 4.471 1.00 49.26 128 ALA A C 1
ATOM 697 O O . ALA A 1 101 ? 15.078 -14.054 3.750 1.00 45.34 128 ALA A O 1
ATOM 699 N N . MET A 1 102 ? 13.163 -13.093 4.365 1.00 53.48 129 MET A N 1
ATOM 700 C CA . MET A 1 102 ? 13.239 -12.070 3.332 1.00 50.65 129 MET A CA 1
ATOM 701 C C . MET A 1 102 ? 14.519 -11.282 3.379 1.00 52.18 129 MET A C 1
ATOM 702 O O . MET A 1 102 ? 14.900 -10.678 2.386 1.00 57.05 129 MET A O 1
ATOM 707 N N . ARG A 1 103 ? 15.150 -11.218 4.532 1.00 55.07 130 ARG A N 1
ATOM 708 C CA . ARG A 1 103 ? 16.316 -10.354 4.674 1.00 63.59 130 ARG A CA 1
ATOM 709 C C . ARG A 1 103 ? 17.504 -10.728 3.786 1.00 62.78 130 ARG A C 1
ATOM 710 O O . ARG A 1 103 ? 18.315 -9.857 3.484 1.00 62.11 130 ARG A O 1
ATOM 718 N N . THR A 1 104 ? 17.621 -11.997 3.385 1.00 68.37 131 THR A N 1
ATOM 719 C CA . THR A 1 104 ? 18.758 -12.438 2.529 1.00 83.59 131 THR A CA 1
ATOM 720 C C . THR A 1 104 ? 18.506 -12.525 1.019 1.00 83.94 131 THR A C 1
ATOM 721 O O . THR A 1 104 ? 19.439 -12.843 0.278 1.00 91.15 131 THR A O 1
ATOM 725 N N . VAL A 1 105 ? 17.284 -12.250 0.559 1.00 84.23 132 VAL A N 1
ATOM 726 C CA . VAL A 1 105 ? 16.951 -12.402 -0.873 1.00 79.97 132 VAL A CA 1
ATOM 727 C C . VAL A 1 105 ? 17.247 -11.140 -1.699 1.00 74.40 132 VAL A C 1
ATOM 728 O O . VAL A 1 105 ? 17.890 -10.200 -1.231 1.00 74.92 132 VAL A O 1
ATOM 732 N N . ARG B 2 1 ? -14.458 -14.598 6.608 1.00 95.82 1 ARG B N 1
ATOM 733 C CA . ARG B 2 1 ? -13.262 -14.751 7.494 1.00 99.39 1 ARG B CA 1
ATOM 734 C C . ARG B 2 1 ? -11.933 -15.135 6.784 1.00 88.35 1 ARG B C 1
ATOM 735 O O . ARG B 2 1 ? -11.351 -16.188 7.095 1.00 72.02 1 ARG B O 1
ATOM 743 N N . THR B 2 2 ? -11.455 -14.262 5.872 1.00 79.85 2 THR B N 1
ATOM 744 C CA . THR B 2 2 ? -10.110 -14.376 5.252 1.00 67.45 2 THR B CA 1
ATOM 745 C C . THR B 2 2 ? -9.005 -14.369 6.322 1.00 58.31 2 THR B C 1
ATOM 746 O O . THR B 2 2 ? -8.049 -15.176 6.270 1.00 54.06 2 THR B O 1
ATOM 750 N N . PHE B 2 3 ? -9.120 -13.444 7.281 1.00 52.51 3 PHE B N 1
ATOM 751 C CA . PHE B 2 3 ? -8.049 -13.267 8.301 1.00 53.10 3 PHE B CA 1
ATOM 752 C C . PHE B 2 3 ? -7.861 -14.535 9.115 1.00 48.20 3 PHE B C 1
ATOM 753 O O . PHE B 2 3 ? -6.740 -15.015 9.299 1.00 49.71 3 PHE B O 1
ATOM 761 N N . ARG B 2 4 ? -8.973 -15.080 9.589 1.00 51.86 4 ARG B N 1
ATOM 762 C CA . ARG B 2 4 ? -8.927 -16.275 10.400 1.00 56.09 4 ARG B CA 1
ATOM 763 C C . ARG B 2 4 ? -8.297 -17.397 9.597 1.00 53.56 4 ARG B C 1
ATOM 764 O O . ARG B 2 4 ? -7.379 -18.062 10.084 1.00 43.33 4 ARG B O 1
ATOM 772 N N . GLN B 2 5 ? -8.784 -17.574 8.358 1.00 52.82 5 GLN B N 1
ATOM 773 C CA . GLN B 2 5 ? -8.194 -18.510 7.396 1.00 53.47 5 GLN B CA 1
ATOM 774 C C . GLN B 2 5 ? -6.707 -18.341 7.241 1.00 50.47 5 GLN B C 1
ATOM 775 O O . GLN B 2 5 ? -5.942 -19.306 7.303 1.00 46.07 5 GLN B O 1
ATOM 781 N N . VAL B 2 6 ? -6.301 -17.097 7.015 1.00 52.93 6 VAL B N 1
ATOM 782 C CA . VAL B 2 6 ? -4.903 -16.781 6.785 1.00 51.34 6 VAL B CA 1
ATOM 783 C C . VAL B 2 6 ? -4.047 -16.989 8.037 1.00 51.22 6 VAL B C 1
ATOM 784 O O . VAL B 2 6 ? -2.981 -17.581 7.941 1.00 48.88 6 VAL B O 1
ATOM 788 N N . GLN B 2 7 ? -4.515 -16.506 9.199 1.00 55.45 7 GLN B N 1
ATOM 789 C CA . GLN B 2 7 ? -3.764 -16.670 10.487 1.00 55.81 7 GLN B CA 1
ATOM 790 C C . GLN B 2 7 ? -3.628 -18.159 10.825 1.00 48.61 7 GLN B C 1
ATOM 791 O O . GLN B 2 7 ? -2.555 -18.658 11.165 1.00 47.64 7 GLN B O 1
ATOM 797 N N . SER B 2 8 ? -4.706 -18.888 10.618 1.00 52.02 8 SER B N 1
ATOM 798 C CA . SER B 2 8 ? -4.677 -20.350 10.733 1.00 57.10 8 SER B CA 1
ATOM 799 C C . SER B 2 8 ? -3.590 -20.969 9.847 1.00 63.16 8 SER B C 1
ATOM 800 O O . SER B 2 8 ? -2.729 -21.737 10.328 1.00 64.37 8 SER B O 1
ATOM 803 N N . SER B 2 9 ? -3.594 -20.609 8.561 1.00 60.42 9 SER B N 1
ATOM 804 C CA . SER B 2 9 ? -2.635 -21.195 7.619 1.00 56.40 9 SER B CA 1
ATOM 805 C C . SER B 2 9 ? -1.219 -20.903 8.051 1.00 52.74 9 SER B C 1
ATOM 806 O O . SE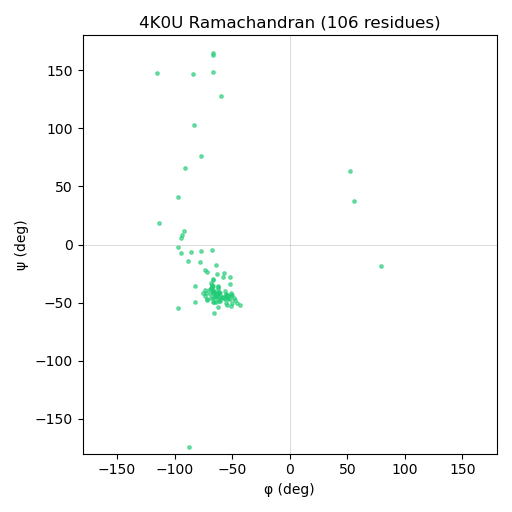R B 2 9 ? -0.402 -21.817 8.038 1.00 49.78 9 SER B O 1
ATOM 8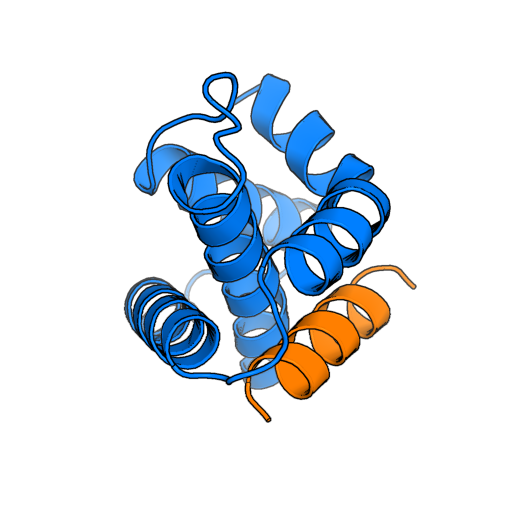09 N N . ILE B 2 10 ? -0.934 -19.646 8.425 1.00 52.16 10 ILE B N 1
ATOM 810 C CA . ILE B 2 10 ? 0.395 -19.265 8.938 1.00 53.92 10 ILE B CA 1
ATOM 811 C C . ILE B 2 10 ? 0.773 -20.194 10.116 1.00 55.70 10 ILE B C 1
ATOM 812 O O . ILE B 2 10 ? 1.901 -20.682 10.188 1.00 59.18 10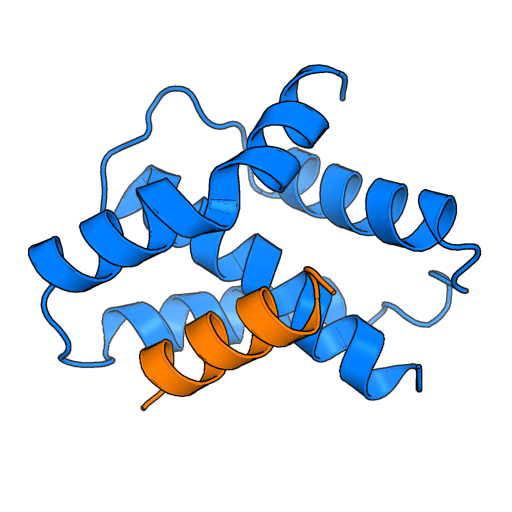 ILE B O 1
ATOM 817 N N . SER B 2 11 ? -0.169 -20.391 11.049 1.00 59.81 11 SER B N 1
ATOM 818 C CA . SER B 2 11 ? 0.019 -21.300 12.206 1.00 68.51 11 SER B CA 1
ATOM 819 C C . SER B 2 11 ? 0.403 -22.689 11.748 1.00 68.04 11 SER B C 1
ATOM 820 O O . SER B 2 11 ? 1.386 -23.242 12.233 1.00 69.62 11 SER B O 1
ATOM 823 N N . ASP B 2 12 ? -0.359 -23.241 10.800 1.00 64.51 12 ASP B N 1
ATOM 824 C CA . ASP B 2 12 ? -0.029 -24.548 10.242 1.00 61.09 12 ASP B CA 1
ATOM 825 C C . ASP B 2 12 ? 1.412 -24.561 9.817 1.00 62.09 12 ASP B C 1
ATOM 826 O O . ASP B 2 12 ? 2.187 -25.416 10.247 1.00 57.06 12 ASP B O 1
ATOM 831 N N . PHE B 2 13 ? 1.779 -23.576 9.004 1.00 62.40 13 PHE B N 1
ATOM 832 C CA . PHE B 2 13 ? 3.103 -23.552 8.429 1.00 61.95 13 PHE B CA 1
ATOM 833 C C . PHE B 2 13 ? 4.166 -23.661 9.516 1.00 60.10 13 PHE B C 1
ATOM 834 O O . PHE B 2 13 ? 5.124 -24.398 9.372 1.00 63.58 13 PHE B O 1
ATOM 842 N N . TYR B 2 14 ? 4.008 -22.927 10.605 1.00 70.58 14 TYR B N 1
ATOM 843 C CA . TYR B 2 14 ? 5.065 -22.881 11.615 1.00 75.01 14 TYR B CA 1
ATOM 844 C C . TYR B 2 14 ? 4.884 -23.962 12.704 1.00 80.90 14 TYR B C 1
ATOM 845 O O . TYR B 2 14 ? 4.630 -23.683 13.877 1.00 77.53 14 TYR B O 1
ATOM 854 N N . ASP B 2 15 ? 5.021 -25.213 12.259 1.00 93.81 15 ASP B N 1
ATOM 855 C CA . ASP B 2 15 ? 5.029 -26.391 13.124 1.00 102.00 15 ASP B CA 1
ATOM 856 C C . ASP B 2 15 ? 6.283 -27.194 12.826 1.00 111.07 15 ASP B C 1
ATOM 857 O O . ASP B 2 15 ? 7.085 -27.453 13.719 1.00 129.63 15 ASP B O 1
#

Radius of gyration: 12.67 Å; Cα contacts (8 Å, |Δi|>4): 109; chains: 2; bounding box: 33×32×27 Å